Protein AF-A0A917X362-F1 (afdb_monomer)

Solvent-accessible surface area (backbone atoms only — not comparable to full-atom values): 5479 Å² total; per-residue (Å²): 144,88,56,79,72,57,54,55,53,50,52,53,55,60,64,68,63,64,84,69,81,76,64,50,76,68,54,47,52,51,53,49,52,54,50,43,55,56,36,47,58,46,24,76,76,35,71,88,39,40,69,60,38,53,52,48,52,54,51,49,52,67,55,60,77,62,60,79,42,66,83,54,30,25,76,73,70,75,48,62,64,73,69,76,75,77,80,83,130

pLDDT: mean 75.02, std 17.56, range [42.97, 98.25]

Secondary structure (DSSP, 8-state):
--SHHHHHHHHHHHHHS-------HHHHHHHHHHHHHHHHHHHHH-GGGHHHHHHHHHHHHHHHTTS--HHHHHHHHSS-GGGGG----

Organism: NCBI:txid1424081

Mean predicted aligned error: 15.16 Å

Foldseek 3Di:
DPDVVVVVVVVVVVVPPDPDPPDDLVRVLVVLVVVLVVLVVVCVVPVVSVVVNVVSVVVNVVSVVPPDDQVVVCVVPVDGPVVPPPDDD

Nearest PDB structures (foldseek):
  6o8y-assembly1_o  TM=4.682E-01  e=3.367E-01  Enterococcus faecalis
  6ha8-assembly1_o  TM=5.262E-01  e=1.082E+00  Bacillus subtilis subsp. subtilis str. 168
  6o8z-assembly1_o  TM=5.150E-01  e=1.241E+00  Enterococcus faecalis
  7qv2-assembly1_o  TM=5.212E-01  e=2.303E+00  Bacil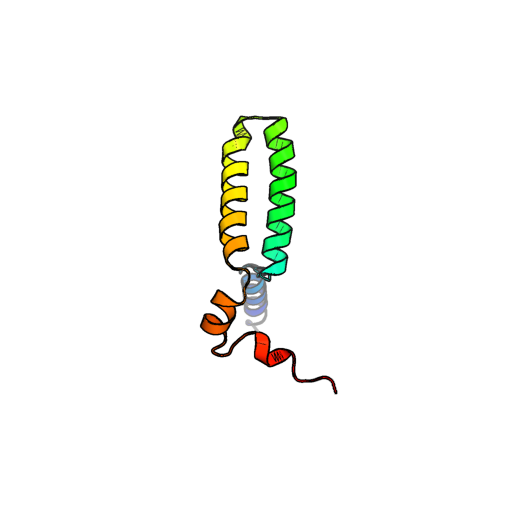lus subtilis subsp. subtilis str. 168
  7d0i-assembly1_B  TM=6.114E-01  e=9.092E+00  Schizosaccharomyces pombe 972h-

Sequence (89 aa):
MSDSGNEAVRAAALQDEEDYDLLTYTEAGLRLQEAIAAQAELAEADPAQQPRLDALLAAQERISHRAVNDENFERFFGYPASAKRSGVQ

Structure (mmCIF, N/CA/C/O backbone):
data_AF-A0A917X362-F1
#
_entry.id   AF-A0A917X362-F1
#
loop_
_atom_site.group_PDB
_atom_site.id
_atom_site.type_symbol
_atom_site.label_atom_id
_atom_site.label_alt_id
_atom_site.label_comp_id
_atom_site.label_asym_id
_atom_site.label_entity_id
_atom_site.label_seq_id
_atom_site.pdbx_PDB_ins_code
_atom_site.Cartn_x
_atom_site.Cartn_y
_atom_site.Cartn_z
_atom_site.occupancy
_atom_site.B_iso_or_equiv
_atom_site.auth_seq_id
_atom_site.auth_comp_id
_atom_site.auth_asym_id
_atom_site.auth_atom_id
_atom_site.pdbx_PDB_model_num
ATOM 1 N N . MET A 1 1 ? -34.996 -14.829 -42.378 1.00 47.34 1 MET A N 1
ATOM 2 C CA . MET A 1 1 ? -34.804 -13.591 -41.591 1.00 47.34 1 MET A CA 1
ATOM 3 C C . MET A 1 1 ? -34.610 -13.985 -40.130 1.00 47.34 1 MET A C 1
ATOM 5 O O . MET A 1 1 ? -35.542 -13.887 -39.346 1.00 47.34 1 MET A O 1
ATOM 9 N N . SER A 1 2 ? -33.441 -14.526 -39.778 1.00 51.12 2 SER A N 1
ATOM 10 C CA . SER A 1 2 ? -33.141 -14.998 -38.417 1.00 51.12 2 SER A CA 1
ATOM 11 C C . SER A 1 2 ? -31.622 -15.006 -38.237 1.00 51.12 2 SER A C 1
ATOM 13 O O . SER A 1 2 ? -30.999 -16.045 -38.385 1.00 51.12 2 SER A O 1
ATOM 15 N N . ASP A 1 3 ? -31.029 -13.831 -38.031 1.00 56.44 3 ASP A N 1
ATOM 16 C CA . ASP A 1 3 ? -29.594 -13.717 -37.695 1.00 56.44 3 ASP A CA 1
ATOM 17 C C . ASP A 1 3 ? -29.316 -12.489 -36.807 1.00 56.44 3 ASP A C 1
ATOM 19 O O . ASP A 1 3 ? -28.527 -12.536 -35.871 1.00 56.44 3 ASP A O 1
ATOM 23 N N . SER A 1 4 ? -30.116 -11.428 -36.970 1.00 53.47 4 SER A N 1
ATOM 24 C CA . SER A 1 4 ? -30.005 -10.186 -36.187 1.00 53.47 4 SER A CA 1
ATOM 25 C C . SER A 1 4 ? -30.188 -10.346 -34.666 1.00 53.47 4 SER A C 1
ATOM 27 O O . SER A 1 4 ? -29.759 -9.481 -33.911 1.00 53.47 4 SER A O 1
ATOM 29 N N . GLY A 1 5 ? -30.826 -11.427 -34.199 1.00 55.59 5 GLY A N 1
ATOM 30 C CA . GLY A 1 5 ? -31.000 -11.698 -32.766 1.00 55.59 5 GLY A CA 1
ATOM 31 C C . GLY A 1 5 ? -29.787 -12.362 -32.107 1.00 55.59 5 GLY A C 1
ATOM 32 O O . GLY A 1 5 ? -29.621 -12.250 -30.899 1.00 55.59 5 GLY A O 1
ATOM 33 N N . ASN A 1 6 ? -28.931 -13.029 -32.886 1.00 55.50 6 ASN A N 1
ATOM 34 C CA . ASN A 1 6 ? -27.758 -13.739 -32.373 1.00 55.50 6 ASN A CA 1
ATOM 35 C C . ASN A 1 6 ? -26.555 -12.790 -32.225 1.00 55.50 6 ASN A C 1
ATOM 37 O O . ASN A 1 6 ? -25.784 -12.893 -31.275 1.00 55.50 6 ASN A O 1
ATOM 41 N N . GLU A 1 7 ? -26.447 -11.797 -33.112 1.00 56.31 7 GLU A N 1
ATOM 42 C CA . GLU A 1 7 ? -25.420 -10.751 -33.039 1.00 56.31 7 GLU A CA 1
ATOM 43 C C . GLU A 1 7 ? -25.562 -9.868 -31.794 1.00 56.31 7 GLU A C 1
ATOM 45 O O . GLU A 1 7 ? -24.571 -9.590 -31.128 1.00 56.31 7 GLU A O 1
ATOM 50 N N . ALA A 1 8 ? -26.789 -9.483 -31.430 1.00 59.97 8 ALA A N 1
ATOM 51 C CA . ALA A 1 8 ? -27.043 -8.669 -30.240 1.00 59.97 8 ALA A CA 1
ATOM 52 C C . ALA A 1 8 ? -26.721 -9.419 -28.936 1.00 59.97 8 ALA A C 1
ATOM 54 O O . ALA A 1 8 ? -26.170 -8.839 -28.005 1.00 59.97 8 ALA A O 1
ATOM 55 N N . VAL A 1 9 ? -27.013 -10.723 -28.887 1.00 59.88 9 VAL A N 1
ATOM 56 C CA . VAL A 1 9 ? -26.682 -11.583 -27.740 1.00 59.88 9 VAL A CA 1
ATOM 57 C C . VAL A 1 9 ? -25.172 -11.805 -27.644 1.00 59.88 9 VAL A C 1
ATOM 59 O O . VAL A 1 9 ? -24.622 -11.796 -26.548 1.00 59.88 9 VAL A O 1
ATOM 62 N N . ARG A 1 10 ? -24.477 -11.929 -28.781 1.00 57.38 10 ARG A N 1
ATOM 63 C CA . ARG A 1 10 ? -23.015 -12.044 -28.830 1.00 57.38 10 ARG A CA 1
ATOM 64 C C . ARG A 1 10 ? -22.306 -10.734 -28.481 1.00 57.38 10 ARG A C 1
ATOM 66 O O . ARG A 1 10 ? -21.283 -10.775 -27.812 1.00 57.38 10 ARG A O 1
ATOM 73 N N . ALA A 1 11 ? -22.852 -9.590 -28.888 1.00 57.72 11 ALA A N 1
ATOM 74 C CA . ALA A 1 11 ? -22.345 -8.273 -28.512 1.00 57.72 11 ALA A CA 1
ATOM 75 C C . ALA A 1 11 ? -22.529 -7.999 -27.011 1.00 57.72 11 ALA A C 1
ATOM 77 O O . ALA A 1 11 ? -21.606 -7.506 -26.377 1.00 57.72 11 ALA A O 1
ATOM 78 N N . ALA A 1 12 ? -23.670 -8.385 -26.431 1.00 58.62 12 ALA A N 1
ATOM 79 C CA . ALA A 1 12 ? -23.886 -8.309 -24.986 1.00 58.62 12 ALA A CA 1
ATOM 80 C C . ALA A 1 12 ? -22.962 -9.268 -24.211 1.00 58.62 12 ALA A C 1
ATOM 82 O O . ALA A 1 12 ? -22.384 -8.876 -23.205 1.00 58.62 12 ALA A O 1
ATOM 83 N N . ALA A 1 13 ? -22.746 -10.488 -24.716 1.00 54.34 13 ALA A N 1
ATOM 84 C CA . ALA A 1 13 ? -21.812 -11.442 -24.112 1.00 54.34 13 ALA A CA 1
ATOM 85 C C . ALA A 1 13 ? -20.345 -10.967 -24.166 1.00 54.34 13 ALA A C 1
ATOM 87 O O . ALA A 1 13 ? -19.586 -11.250 -23.249 1.00 54.34 13 ALA A O 1
ATOM 88 N N . LEU A 1 14 ? -19.956 -10.216 -25.205 1.00 55.59 14 LEU A N 1
ATOM 89 C CA . LEU A 1 14 ? -18.631 -9.588 -25.316 1.00 55.59 14 LEU A CA 1
ATOM 90 C C . LEU A 1 14 ? -18.462 -8.352 -24.414 1.00 55.59 14 LEU A C 1
ATOM 92 O O . LEU A 1 14 ? -17.332 -7.953 -24.167 1.00 55.59 14 LEU A O 1
ATOM 96 N N . GLN A 1 15 ? -19.552 -7.731 -23.951 1.00 55.16 15 GLN A N 1
ATOM 97 C CA . GLN A 1 15 ? -19.500 -6.606 -23.006 1.00 55.16 15 GLN A CA 1
ATOM 98 C C . GLN A 1 15 ? -19.411 -7.058 -21.540 1.00 55.16 15 GLN A C 1
ATOM 100 O O . GLN A 1 15 ? -18.926 -6.295 -20.711 1.00 55.16 15 GLN A O 1
ATOM 105 N N . ASP A 1 16 ? -19.861 -8.280 -21.236 1.00 53.69 16 ASP A N 1
ATOM 106 C CA . ASP A 1 16 ? -19.800 -8.883 -19.894 1.00 53.69 16 ASP A CA 1
ATOM 107 C C . ASP A 1 16 ? -18.476 -9.623 -19.620 1.00 53.69 16 ASP A C 1
ATOM 109 O O . ASP A 1 16 ? -18.149 -9.874 -18.460 1.00 53.69 16 ASP A O 1
ATOM 113 N N . GLU A 1 17 ? -17.677 -9.937 -20.649 1.00 51.75 17 GLU A N 1
ATOM 114 C CA . GLU A 1 17 ? -16.282 -10.385 -20.500 1.00 51.75 17 GLU A CA 1
ATOM 115 C C . GLU A 1 17 ? -15.372 -9.187 -20.185 1.00 51.75 17 GLU A C 1
ATOM 117 O O . GLU A 1 17 ? -14.519 -8.793 -20.971 1.00 51.75 17 GLU A O 1
ATOM 122 N N . GLU A 1 18 ? -15.621 -8.600 -19.014 1.00 57.59 18 GLU A N 1
ATOM 123 C CA . GLU A 1 18 ? -14.664 -7.902 -18.160 1.00 57.59 18 GLU A CA 1
ATOM 124 C C . GLU A 1 18 ? -13.663 -7.023 -18.919 1.00 57.59 18 GLU A C 1
ATOM 126 O O . GLU A 1 18 ? -12.523 -7.412 -19.190 1.00 57.59 18 GLU A O 1
ATOM 131 N N . ASP A 1 19 ? -14.092 -5.789 -19.193 1.00 53.91 19 ASP A N 1
ATOM 132 C CA . ASP A 1 19 ? -13.217 -4.664 -19.517 1.00 53.91 19 ASP A CA 1
ATOM 133 C C . ASP A 1 19 ? -12.306 -4.412 -18.298 1.00 53.91 19 ASP A C 1
ATOM 135 O O . ASP A 1 19 ? -12.552 -3.576 -17.425 1.00 53.91 19 ASP A O 1
ATOM 139 N N . TYR A 1 20 ? -11.293 -5.263 -18.147 1.00 63.50 20 TYR A N 1
ATOM 140 C CA . TYR A 1 20 ? -10.270 -5.115 -17.137 1.00 63.50 20 TYR A CA 1
ATOM 141 C C . TYR A 1 20 ? -9.447 -3.910 -17.550 1.00 63.50 20 TYR A C 1
ATOM 143 O O . TYR A 1 20 ? -8.561 -4.028 -18.400 1.00 63.50 20 TYR A O 1
ATOM 151 N N . ASP A 1 21 ? -9.720 -2.765 -16.927 1.00 67.00 21 ASP A N 1
ATOM 152 C CA . ASP A 1 21 ? -8.820 -1.618 -16.935 1.00 67.00 21 ASP A CA 1
ATOM 153 C C . ASP A 1 21 ? -7.457 -2.084 -16.398 1.00 67.00 21 ASP A C 1
ATOM 155 O O . ASP A 1 21 ? -7.187 -2.078 -15.190 1.00 67.00 21 ASP A O 1
ATOM 159 N N . LEU A 1 22 ? -6.599 -2.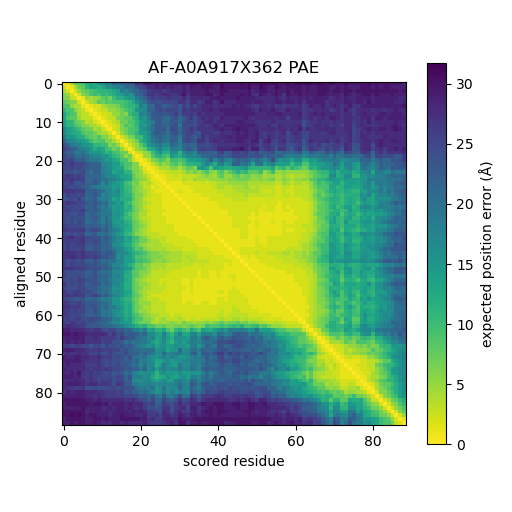567 -17.301 1.00 69.12 22 LEU A N 1
ATOM 160 C CA . LEU A 1 22 ? -5.249 -2.987 -16.977 1.00 69.12 22 LEU A CA 1
ATOM 161 C C . LEU A 1 22 ? -4.499 -1.739 -16.549 1.00 69.12 22 LEU A C 1
ATOM 163 O O . LEU A 1 22 ? -4.089 -0.918 -17.368 1.00 69.12 22 LEU A O 1
ATOM 167 N N . LEU A 1 23 ? -4.334 -1.612 -15.241 1.00 72.38 23 LEU A N 1
ATOM 168 C CA . LEU A 1 23 ? -3.643 -0.480 -14.663 1.00 72.38 23 LEU A CA 1
ATOM 169 C C . LEU A 1 23 ? -2.214 -0.431 -15.183 1.00 72.38 23 LEU A C 1
ATOM 171 O O . LEU A 1 23 ? -1.471 -1.421 -15.125 1.00 72.38 23 LEU A O 1
ATOM 175 N N . THR A 1 24 ? -1.797 0.754 -15.619 1.00 79.56 24 THR A N 1
ATOM 176 C CA . THR A 1 24 ? -0.371 0.990 -15.823 1.00 79.56 24 THR A CA 1
ATOM 177 C C . THR A 1 24 ? 0.359 0.829 -14.489 1.00 79.56 24 THR A C 1
ATOM 179 O O . THR A 1 24 ? -0.213 1.000 -13.411 1.00 79.56 24 THR A O 1
ATOM 182 N N . TYR A 1 25 ? 1.653 0.506 -14.531 1.00 71.62 25 TYR A N 1
ATOM 183 C CA . TYR A 1 25 ? 2.450 0.326 -13.313 1.00 71.62 25 TYR A CA 1
ATOM 184 C C . TYR A 1 25 ? 2.347 1.527 -12.355 1.00 71.62 25 TYR A C 1
ATOM 186 O O . TYR A 1 25 ? 2.251 1.368 -11.138 1.00 71.62 25 TYR A O 1
ATOM 194 N N . THR A 1 26 ? 2.317 2.733 -12.922 1.00 77.75 26 THR A N 1
ATOM 195 C CA . THR A 1 26 ? 2.142 3.990 -12.192 1.00 77.75 26 THR A CA 1
ATOM 196 C C . THR A 1 2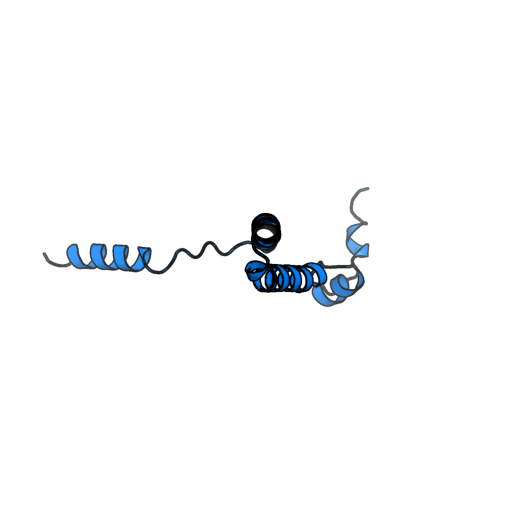6 ? 0.748 4.126 -11.584 1.00 77.75 26 THR A C 1
ATOM 198 O O . THR A 1 26 ? 0.631 4.521 -10.427 1.00 77.75 26 THR A O 1
ATOM 201 N N . GLU A 1 27 ? -0.303 3.752 -12.314 1.00 82.88 27 GLU A N 1
ATOM 202 C CA . GLU A 1 27 ? -1.685 3.787 -11.815 1.00 82.88 27 GLU A CA 1
ATOM 203 C C . GLU A 1 27 ? -1.939 2.752 -10.717 1.00 82.88 27 GLU A C 1
ATOM 205 O O . GLU A 1 27 ? -2.633 3.049 -9.745 1.00 82.88 27 GLU A O 1
ATOM 210 N N . ALA A 1 28 ? -1.363 1.554 -10.840 1.00 86.19 28 ALA A N 1
ATOM 211 C CA . ALA A 1 28 ? -1.428 0.527 -9.805 1.00 86.19 28 ALA A CA 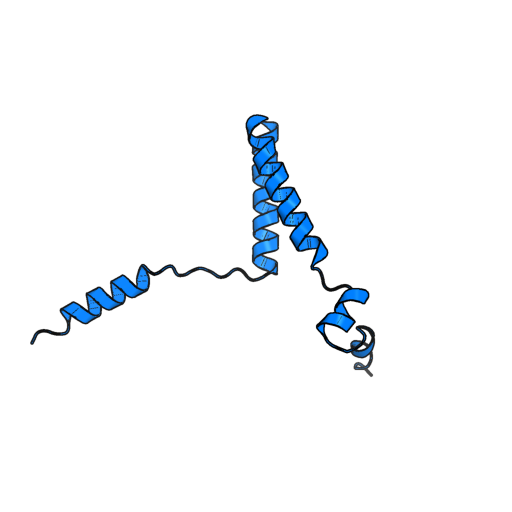1
ATOM 212 C C . ALA A 1 28 ? -0.721 0.987 -8.521 1.00 86.19 28 ALA A C 1
ATOM 214 O O . ALA A 1 28 ? -1.237 0.782 -7.423 1.00 86.19 28 ALA A O 1
ATOM 215 N N . GLY A 1 29 ? 0.431 1.654 -8.656 1.00 86.31 29 GLY A N 1
ATOM 216 C CA . GLY A 1 29 ? 1.155 2.243 -7.529 1.00 86.31 29 GLY A CA 1
ATOM 217 C C . GLY A 1 29 ? 0.357 3.335 -6.811 1.00 86.31 29 GLY A C 1
ATOM 218 O O . GLY A 1 29 ? 0.288 3.321 -5.583 1.00 86.31 29 GLY A O 1
ATOM 219 N N . LEU A 1 30 ? -0.284 4.236 -7.564 1.00 88.38 30 LEU A N 1
ATOM 220 C CA . LEU A 1 30 ? -1.117 5.303 -7.000 1.00 88.38 30 LEU A CA 1
ATOM 221 C C . LEU A 1 30 ? -2.334 4.735 -6.259 1.00 88.38 30 LEU A C 1
ATOM 223 O O . LEU A 1 30 ? -2.556 5.064 -5.096 1.00 88.38 30 LEU A O 1
ATOM 227 N N . ARG A 1 31 ? -3.072 3.813 -6.888 1.00 90.19 31 ARG A N 1
ATOM 228 C CA . ARG A 1 31 ? -4.231 3.170 -6.249 1.00 90.19 31 ARG A CA 1
ATOM 229 C C . ARG A 1 31 ? -3.848 2.391 -4.997 1.00 90.19 31 ARG A C 1
ATOM 231 O O . ARG A 1 31 ? -4.599 2.373 -4.026 1.00 90.19 31 ARG A O 1
ATOM 238 N N . LEU A 1 32 ? -2.673 1.761 -4.992 1.00 92.56 32 LEU A N 1
ATOM 239 C CA . LEU A 1 32 ? -2.167 1.090 -3.801 1.00 92.56 32 LEU A CA 1
ATOM 240 C C . LEU A 1 32 ? -1.874 2.083 -2.665 1.00 92.56 32 LEU A C 1
ATOM 242 O O . LEU A 1 32 ? -2.178 1.780 -1.515 1.00 92.56 32 LEU A O 1
ATOM 246 N N . GLN A 1 33 ? -1.320 3.262 -2.966 1.00 93.75 33 GLN A N 1
ATOM 247 C CA . GLN A 1 33 ? -1.091 4.311 -1.963 1.00 93.75 33 GLN A CA 1
ATOM 248 C C . GLN A 1 33 ? -2.404 4.820 -1.354 1.00 93.75 33 GLN A C 1
ATOM 250 O O . GLN A 1 33 ? -2.504 4.917 -0.132 1.00 93.75 33 GLN A O 1
ATOM 255 N N . GLU A 1 34 ? -3.417 5.081 -2.181 1.00 95.12 34 GLU A N 1
ATOM 256 C CA . GLU A 1 34 ? -4.753 5.484 -1.719 1.00 95.12 34 GLU A CA 1
ATOM 257 C C . GLU A 1 34 ? -5.396 4.403 -0.840 1.00 95.12 34 GLU A C 1
ATOM 259 O O . GLU A 1 34 ? -5.929 4.697 0.231 1.00 95.12 34 GLU A O 1
ATOM 264 N N . ALA A 1 35 ? -5.285 3.134 -1.247 1.00 95.81 35 ALA A N 1
ATOM 265 C CA . ALA A 1 35 ? -5.798 2.007 -0.475 1.00 95.81 35 ALA A CA 1
ATOM 266 C C . ALA A 1 35 ? -5.097 1.858 0.884 1.00 95.81 35 ALA A C 1
ATOM 268 O O . ALA A 1 35 ? -5.760 1.560 1.874 1.00 95.81 35 ALA A O 1
ATOM 269 N N . ILE A 1 36 ? -3.779 2.078 0.952 1.00 97.62 36 ILE A N 1
ATOM 270 C CA . ILE A 1 36 ? -3.026 2.065 2.216 1.00 97.62 36 ILE A CA 1
ATOM 271 C C . ILE A 1 36 ? -3.506 3.184 3.139 1.00 97.62 36 ILE A C 1
ATOM 273 O O . ILE A 1 36 ? -3.738 2.919 4.315 1.00 97.62 36 ILE A O 1
ATOM 277 N N . ALA A 1 37 ? -3.690 4.402 2.620 1.00 97.38 37 ALA A N 1
ATOM 278 C CA . ALA A 1 37 ? -4.160 5.534 3.417 1.00 97.38 37 ALA A CA 1
ATOM 279 C C . ALA A 1 37 ? -5.547 5.260 4.019 1.00 97.38 37 ALA A C 1
ATOM 281 O O . ALA A 1 37 ? -5.719 5.340 5.233 1.00 97.38 37 ALA A O 1
ATOM 282 N N . ALA A 1 38 ? -6.503 4.825 3.193 1.00 97.06 38 ALA A N 1
ATOM 283 C CA . ALA A 1 38 ? -7.843 4.475 3.662 1.00 97.06 38 ALA A CA 1
ATOM 284 C C . ALA A 1 38 ? -7.823 3.307 4.665 1.00 97.06 38 ALA A C 1
ATOM 286 O O . ALA A 1 38 ? -8.550 3.308 5.657 1.00 97.06 38 ALA A O 1
ATOM 287 N N . GLN A 1 39 ? -6.977 2.300 4.431 1.00 97.81 39 GLN A N 1
ATOM 288 C CA . GLN A 1 39 ? -6.865 1.160 5.336 1.00 97.81 39 GLN A CA 1
ATOM 289 C C . GLN A 1 39 ? -6.213 1.539 6.673 1.00 97.81 39 GLN A C 1
ATOM 291 O O . GLN A 1 39 ? -6.569 0.953 7.693 1.00 97.81 39 GLN A O 1
ATOM 296 N N . ALA A 1 40 ? -5.286 2.499 6.685 1.00 97.31 40 ALA A N 1
ATOM 297 C CA . ALA A 1 40 ? -4.668 3.003 7.906 1.00 97.31 40 ALA A CA 1
ATOM 298 C C . ALA A 1 40 ? -5.697 3.694 8.808 1.00 97.31 40 ALA A C 1
ATOM 300 O O . ALA A 1 40 ? -5.759 3.378 9.992 1.00 97.31 40 ALA A O 1
ATOM 301 N N . GLU A 1 41 ? -6.574 4.527 8.240 1.00 97.06 41 GLU A N 1
ATOM 302 C CA . GLU A 1 41 ? -7.682 5.146 8.986 1.00 97.06 41 GLU A CA 1
ATOM 303 C C . GLU A 1 41 ? -8.607 4.090 9.613 1.00 97.06 41 GLU A C 1
ATOM 305 O O . GLU A 1 41 ? -9.010 4.197 10.772 1.00 97.06 41 GLU A O 1
ATOM 310 N N . LEU A 1 42 ? -8.909 3.020 8.870 1.00 96.69 42 LEU A N 1
ATOM 311 C CA . LEU A 1 42 ? -9.707 1.908 9.387 1.00 96.69 42 LEU A CA 1
ATOM 312 C C . LEU A 1 42 ? -8.982 1.128 10.491 1.00 96.69 42 LEU A C 1
ATOM 314 O O . LEU A 1 42 ? -9.628 0.701 11.443 1.00 96.69 42 LEU A O 1
ATOM 318 N N . ALA A 1 43 ? -7.665 0.944 10.384 1.00 96.62 43 ALA A N 1
ATOM 319 C CA . ALA A 1 43 ? -6.861 0.251 11.391 1.00 96.62 43 ALA A CA 1
ATOM 320 C C . ALA A 1 43 ? -6.681 1.058 12.682 1.00 96.62 43 ALA A C 1
ATOM 322 O O . ALA A 1 43 ? -6.618 0.466 13.759 1.00 96.62 43 ALA A O 1
ATOM 323 N N . GLU A 1 44 ? -6.666 2.390 12.597 1.00 95.25 44 GLU A N 1
ATOM 324 C CA . GLU A 1 44 ? -6.714 3.257 13.779 1.00 95.25 44 GLU A CA 1
ATOM 325 C C . GLU A 1 44 ? -8.036 3.103 14.546 1.00 95.25 44 GLU A C 1
ATOM 327 O O . GLU A 1 44 ? -8.040 3.106 15.779 1.00 95.25 44 GLU A O 1
ATOM 332 N N . ALA A 1 45 ? -9.153 2.941 13.830 1.00 96.38 45 ALA A N 1
ATOM 333 C CA . ALA A 1 45 ? -10.477 2.771 14.427 1.00 96.38 45 ALA A CA 1
ATOM 334 C C . ALA A 1 45 ? -10.764 1.329 14.892 1.00 96.38 45 ALA A C 1
ATOM 336 O O . ALA A 1 45 ? -11.477 1.130 15.878 1.00 96.38 45 ALA A O 1
ATOM 337 N N . ASP A 1 46 ? -10.230 0.329 14.189 1.00 96.44 46 ASP A N 1
ATOM 338 C CA . ASP A 1 46 ? -10.440 -1.096 14.444 1.00 96.44 46 ASP A CA 1
ATOM 339 C C . ASP A 1 46 ? -9.132 -1.892 14.250 1.00 96.44 46 ASP A C 1
ATOM 341 O O . ASP A 1 46 ? -8.745 -2.196 13.116 1.00 96.44 46 ASP A O 1
ATOM 345 N N . PRO A 1 47 ? -8.473 -2.327 15.344 1.00 95.19 47 PRO A N 1
ATOM 346 C CA . PRO A 1 47 ? -7.256 -3.134 15.272 1.00 95.19 47 PRO A CA 1
ATOM 347 C C . PRO A 1 47 ? -7.400 -4.447 14.486 1.00 95.19 47 PRO A C 1
ATOM 349 O O . PRO A 1 47 ? -6.395 -4.998 14.033 1.00 95.19 47 PRO A O 1
ATOM 352 N N . ALA A 1 48 ? -8.619 -4.966 14.279 1.00 97.06 48 ALA A N 1
ATOM 353 C CA . ALA A 1 48 ? -8.837 -6.152 13.446 1.00 97.06 48 ALA A CA 1
ATOM 354 C C . ALA A 1 48 ? -8.489 -5.918 11.963 1.00 97.06 48 ALA A C 1
ATOM 356 O O . ALA A 1 48 ? -8.304 -6.877 11.213 1.00 97.06 48 ALA A O 1
ATOM 357 N N . GLN A 1 49 ? -8.356 -4.659 11.541 1.00 97.12 49 GLN A N 1
ATOM 358 C CA . GLN A 1 49 ? -7.966 -4.262 10.188 1.00 97.12 49 GLN A CA 1
ATOM 359 C C . GLN A 1 49 ? -6.447 -4.264 9.966 1.00 97.12 49 GLN A C 1
ATOM 361 O O . GLN A 1 49 ? -5.999 -4.198 8.816 1.00 97.12 49 GLN A O 1
ATOM 366 N N . GLN A 1 50 ? -5.651 -4.386 11.034 1.00 97.12 50 GLN A N 1
ATOM 367 C CA . GLN A 1 50 ? -4.190 -4.350 10.970 1.00 97.12 50 GLN A CA 1
ATOM 368 C C . GLN A 1 50 ? -3.586 -5.377 9.990 1.00 97.12 50 GLN A C 1
ATOM 370 O O . GLN A 1 50 ? -2.757 -4.982 9.173 1.00 97.12 50 GLN A O 1
ATOM 375 N N . PRO A 1 51 ? -4.038 -6.651 9.936 1.00 98.25 51 PRO A N 1
ATOM 376 C CA . PRO A 1 51 ? -3.475 -7.627 8.999 1.00 98.25 51 PRO A CA 1
ATOM 377 C C . PRO A 1 51 ? -3.651 -7.232 7.527 1.00 98.25 51 PRO A C 1
ATOM 379 O O . PRO A 1 51 ? -2.822 -7.562 6.677 1.00 98.25 51 PRO A O 1
ATOM 382 N N . ARG A 1 52 ? -4.738 -6.521 7.207 1.00 96.81 52 ARG A N 1
ATOM 383 C CA . ARG A 1 52 ? -4.992 -6.029 5.851 1.00 96.81 52 ARG A CA 1
ATOM 384 C C . ARG A 1 52 ? -4.075 -4.859 5.509 1.00 96.81 52 ARG A C 1
ATOM 386 O O . ARG A 1 52 ? -3.566 -4.814 4.392 1.00 96.81 52 ARG A O 1
ATOM 393 N N . LEU A 1 53 ? -3.836 -3.956 6.459 1.00 97.88 53 LEU A N 1
ATOM 394 C CA . LEU A 1 53 ? -2.862 -2.877 6.296 1.00 97.88 53 LEU A CA 1
ATOM 395 C C . LEU A 1 53 ? -1.454 -3.442 6.062 1.00 97.88 53 LEU A C 1
ATOM 397 O O . LEU A 1 53 ? -0.799 -3.061 5.092 1.00 97.88 53 LEU A O 1
ATOM 401 N N . ASP A 1 54 ? -1.036 -4.418 6.869 1.00 97.62 54 ASP A N 1
ATOM 402 C CA . ASP A 1 54 ? 0.273 -5.067 6.743 1.00 97.62 54 ASP A CA 1
ATOM 403 C C . ASP A 1 54 ? 0.446 -5.729 5.363 1.00 97.62 54 ASP A C 1
ATOM 405 O O . ASP A 1 54 ? 1.494 -5.607 4.723 1.00 97.62 54 ASP A O 1
ATOM 409 N N . ALA A 1 55 ? -0.602 -6.382 4.847 1.00 97.31 55 ALA A N 1
ATOM 410 C CA . ALA A 1 55 ? -0.582 -6.994 3.519 1.00 97.31 55 ALA A CA 1
ATOM 411 C C . ALA A 1 55 ? -0.417 -5.965 2.384 1.00 97.31 55 ALA A C 1
ATOM 413 O O . ALA A 1 55 ? 0.303 -6.231 1.413 1.00 97.31 55 ALA A O 1
ATOM 414 N N . LEU A 1 56 ? -1.057 -4.796 2.497 1.00 96.38 56 LEU A N 1
ATOM 415 C CA . LEU A 1 56 ? -0.928 -3.708 1.522 1.00 96.38 56 LEU A CA 1
ATOM 416 C C . LEU A 1 56 ? 0.459 -3.057 1.581 1.00 96.38 56 LEU A C 1
ATOM 418 O O . LEU A 1 56 ? 1.064 -2.822 0.534 1.00 96.38 56 LEU A O 1
ATOM 422 N N . LEU A 1 57 ? 1.002 -2.844 2.781 1.00 95.31 57 LEU A N 1
ATOM 423 C CA . LEU A 1 57 ? 2.366 -2.338 2.969 1.00 95.31 57 LEU A CA 1
ATOM 424 C C . LEU A 1 57 ? 3.405 -3.298 2.371 1.00 95.31 57 LEU A C 1
ATOM 426 O O . LEU A 1 57 ? 4.275 -2.876 1.608 1.00 95.31 57 LEU A O 1
ATOM 430 N N . ALA A 1 58 ? 3.255 -4.604 2.602 1.00 93.56 58 ALA A N 1
ATOM 431 C CA . ALA A 1 58 ? 4.109 -5.616 1.982 1.00 93.56 58 ALA A CA 1
ATOM 432 C C . ALA A 1 58 ? 3.972 -5.642 0.447 1.00 93.56 58 ALA A C 1
ATOM 434 O O . ALA A 1 58 ? 4.932 -5.936 -0.269 1.00 93.56 58 ALA A O 1
ATOM 435 N N . ALA A 1 59 ? 2.783 -5.357 -0.097 1.00 91.44 59 ALA A N 1
ATOM 43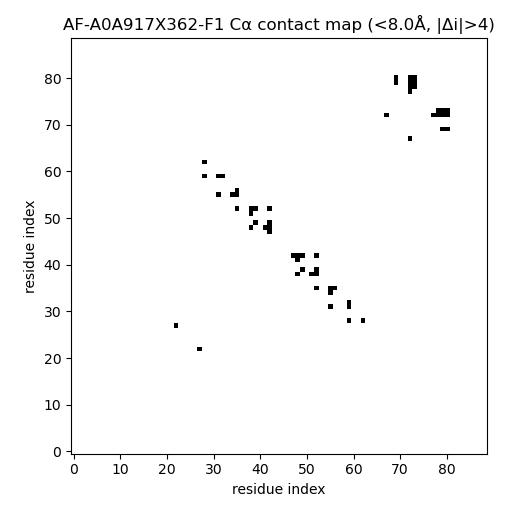6 C CA . ALA A 1 59 ? 2.605 -5.203 -1.540 1.00 91.44 59 ALA A CA 1
ATOM 437 C C . ALA A 1 59 ? 3.346 -3.974 -2.076 1.00 91.44 59 ALA A C 1
ATOM 439 O O . ALA A 1 59 ? 3.998 -4.069 -3.117 1.00 91.44 59 ALA A O 1
ATOM 440 N N . GLN A 1 60 ? 3.303 -2.857 -1.351 1.00 90.88 60 GLN A N 1
ATOM 441 C CA . GLN A 1 60 ? 4.005 -1.635 -1.727 1.00 90.88 60 GLN A CA 1
ATOM 442 C C . GLN A 1 60 ? 5.522 -1.832 -1.738 1.00 90.88 60 GLN A C 1
ATOM 444 O O . GLN A 1 60 ? 6.174 -1.394 -2.683 1.00 90.88 60 GLN A O 1
ATOM 449 N N . GLU A 1 61 ? 6.075 -2.555 -0.766 1.00 87.38 61 GLU A N 1
ATOM 450 C CA . GLU A 1 61 ? 7.499 -2.906 -0.727 1.00 87.38 61 GLU A CA 1
ATOM 451 C C . GLU A 1 61 ? 7.927 -3.712 -1.968 1.00 87.38 61 GLU A C 1
ATOM 453 O O . GLU A 1 61 ? 8.907 -3.387 -2.640 1.00 87.38 61 GLU A O 1
ATOM 458 N N . ARG A 1 62 ? 7.143 -4.720 -2.373 1.00 84.25 62 ARG A N 1
ATOM 459 C CA . ARG A 1 62 ? 7.445 -5.514 -3.583 1.00 84.25 62 ARG A CA 1
ATOM 460 C C . ARG A 1 62 ? 7.459 -4.680 -4.868 1.00 84.25 62 ARG A C 1
ATOM 462 O O . ARG A 1 62 ? 8.162 -5.035 -5.817 1.00 84.25 62 ARG A O 1
ATOM 469 N N . ILE A 1 63 ? 6.673 -3.607 -4.913 1.00 77.44 63 ILE A N 1
ATOM 470 C CA . ILE A 1 63 ? 6.584 -2.696 -6.058 1.00 77.44 63 ILE A CA 1
ATOM 471 C C . ILE A 1 63 ? 7.676 -1.612 -5.962 1.00 77.44 63 ILE A C 1
ATOM 473 O O . ILE A 1 63 ? 8.272 -1.247 -6.970 1.00 77.44 63 ILE A O 1
ATOM 477 N N . SER A 1 64 ? 8.053 -1.141 -4.773 1.00 71.50 64 SER A N 1
ATOM 478 C CA . SER A 1 64 ? 9.110 -0.127 -4.627 1.00 71.50 64 SER A CA 1
ATOM 479 C C . SER A 1 64 ? 10.493 -0.649 -5.044 1.00 71.50 64 SER A C 1
ATOM 481 O O . SER A 1 64 ? 11.240 0.059 -5.721 1.00 71.50 64 SER A O 1
ATOM 483 N N . HIS A 1 65 ? 10.799 -1.923 -4.771 1.00 61.78 65 HIS A N 1
ATOM 484 C CA . HIS A 1 65 ? 12.046 -2.577 -5.199 1.00 61.78 65 HIS A CA 1
ATOM 485 C C . HIS A 1 65 ? 12.153 -2.840 -6.712 1.00 61.78 65 HIS A C 1
ATOM 487 O O . HIS A 1 65 ? 13.190 -3.309 -7.186 1.00 61.78 65 HIS A O 1
ATOM 493 N N . ARG A 1 66 ? 11.104 -2.542 -7.489 1.00 57.75 66 ARG A N 1
ATOM 494 C CA . ARG A 1 66 ? 11.101 -2.653 -8.957 1.00 57.75 66 ARG A CA 1
ATOM 495 C C . ARG A 1 66 ? 11.350 -1.333 -9.684 1.00 57.75 66 ARG A C 1
ATOM 497 O O . ARG A 1 66 ? 11.392 -1.345 -10.914 1.00 57.75 66 A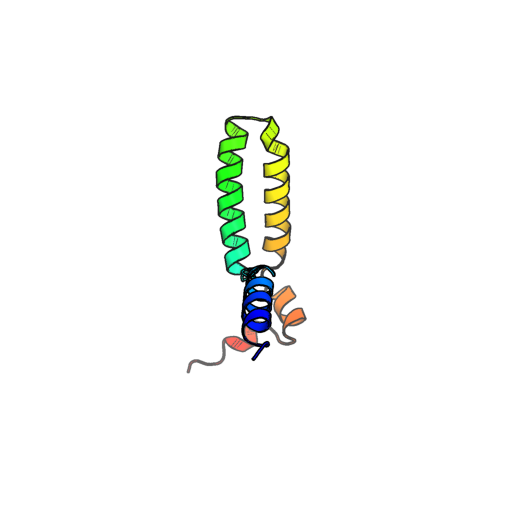RG A O 1
ATOM 504 N N . ALA A 1 67 ? 11.542 -0.216 -8.975 1.00 57.59 67 ALA A N 1
ATOM 505 C CA . ALA A 1 67 ? 12.029 1.000 -9.617 1.00 57.59 67 ALA A CA 1
ATOM 506 C C . ALA A 1 67 ? 13.364 0.701 -10.310 1.00 57.59 67 ALA A C 1
ATOM 508 O O . ALA A 1 67 ? 14.275 0.120 -9.709 1.00 57.59 67 ALA A O 1
ATOM 509 N N . VAL A 1 68 ? 13.461 1.053 -11.592 1.00 59.22 68 VAL A N 1
ATOM 510 C CA . VAL A 1 68 ? 14.704 0.857 -12.323 1.00 59.22 68 VAL A CA 1
ATOM 511 C C . VAL A 1 68 ? 15.737 1.837 -11.748 1.00 59.22 68 VAL A C 1
ATOM 513 O O . VAL A 1 68 ? 15.620 3.042 -11.950 1.00 59.22 68 VAL A O 1
ATOM 516 N N . ASN A 1 69 ? 16.698 1.334 -10.979 1.00 64.25 69 ASN A N 1
ATOM 517 C CA . ASN A 1 69 ? 17.869 2.057 -10.497 1.00 64.25 69 ASN A CA 1
ATOM 518 C C . ASN A 1 69 ? 19.050 1.791 -11.444 1.00 64.25 69 ASN A C 1
ATOM 520 O O . ASN A 1 69 ? 18.999 0.859 -12.237 1.00 64.25 69 ASN A O 1
ATOM 524 N N . ASP A 1 70 ? 20.121 2.583 -11.384 1.00 62.56 70 ASP A N 1
ATOM 525 C CA . ASP A 1 70 ? 21.237 2.446 -12.337 1.00 62.56 70 ASP A CA 1
ATOM 526 C C . ASP A 1 70 ? 21.824 1.015 -12.377 1.00 62.56 70 ASP A C 1
ATOM 528 O O . ASP A 1 70 ? 22.168 0.521 -13.452 1.00 62.56 70 ASP A O 1
ATOM 532 N N . GLU A 1 71 ? 21.847 0.313 -11.236 1.00 64.00 71 GLU A N 1
ATOM 533 C CA . GLU A 1 71 ? 22.330 -1.073 -11.111 1.00 64.00 71 GLU A CA 1
ATOM 534 C C . GLU A 1 71 ? 21.440 -2.103 -11.826 1.00 64.00 71 GLU A C 1
ATOM 536 O O . GLU A 1 71 ? 21.937 -3.052 -12.436 1.00 64.00 71 GLU A O 1
ATOM 541 N N . ASN A 1 72 ? 20.117 -1.947 -11.772 1.00 67.50 72 ASN A N 1
ATOM 542 C CA . ASN A 1 72 ? 19.180 -2.844 -12.445 1.00 67.50 72 ASN A CA 1
ATOM 543 C C . ASN A 1 72 ? 18.815 -2.351 -13.865 1.00 67.50 72 ASN A C 1
ATOM 545 O O . ASN A 1 72 ? 18.337 -3.157 -14.666 1.00 67.50 72 ASN A O 1
ATOM 549 N N . PHE A 1 73 ? 19.110 -1.086 -14.200 1.00 74.50 73 PHE A N 1
ATOM 550 C CA . PHE A 1 73 ? 18.908 -0.454 -15.506 1.00 74.50 73 PHE A CA 1
ATOM 551 C C . PHE A 1 73 ? 19.747 -1.135 -16.573 1.00 74.50 73 PHE A C 1
ATOM 553 O O . PHE A 1 73 ? 19.210 -1.573 -17.587 1.00 74.50 73 PHE A O 1
ATOM 560 N N . GLU A 1 74 ? 21.052 -1.276 -16.340 1.00 78.19 74 GLU A N 1
ATOM 561 C CA . GLU A 1 74 ? 21.952 -1.891 -17.317 1.00 78.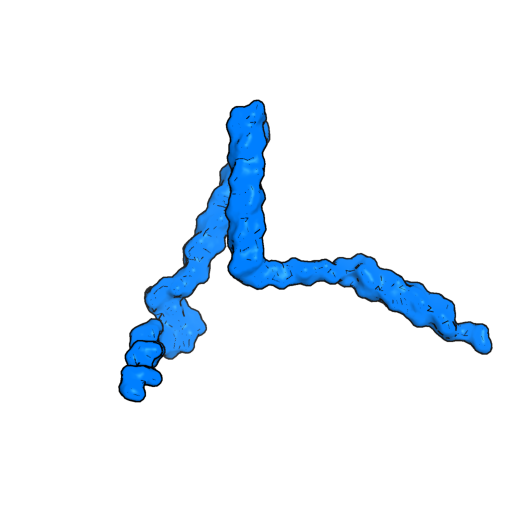19 74 GLU A CA 1
ATOM 562 C C . GLU A 1 74 ? 21.590 -3.358 -17.561 1.00 78.19 74 GLU A C 1
ATOM 564 O O . GLU A 1 74 ? 21.578 -3.821 -18.700 1.00 78.19 74 GLU A O 1
ATOM 569 N N . ARG A 1 75 ? 21.164 -4.068 -16.511 1.00 68.88 75 ARG A N 1
ATOM 570 C CA . ARG A 1 75 ? 20.669 -5.442 -16.628 1.00 68.88 75 ARG A CA 1
ATOM 571 C C . ARG A 1 75 ? 19.369 -5.541 -17.437 1.00 68.88 75 ARG A C 1
ATOM 573 O O . ARG A 1 75 ? 19.178 -6.532 -18.134 1.00 68.88 75 ARG A O 1
ATOM 580 N N . PHE A 1 76 ? 18.473 -4.558 -17.328 1.00 68.81 76 PHE A N 1
ATOM 581 C CA . PHE A 1 76 ? 17.187 -4.550 -18.037 1.00 68.81 76 PHE A CA 1
ATOM 582 C C . PHE A 1 76 ? 17.288 -4.041 -19.479 1.00 68.81 76 PHE A C 1
ATOM 584 O O . PHE A 1 76 ? 16.614 -4.570 -20.359 1.00 68.81 76 PHE A O 1
ATOM 591 N N . PHE A 1 77 ? 18.104 -3.016 -19.721 1.00 75.62 77 PHE A N 1
ATOM 592 C CA . PHE A 1 77 ? 18.177 -2.310 -21.002 1.00 75.62 77 PHE A CA 1
ATOM 593 C C . PHE A 1 77 ? 19.425 -2.653 -21.824 1.00 75.62 77 PHE A C 1
ATOM 595 O O . PHE A 1 77 ? 19.473 -2.325 -23.008 1.00 75.62 77 PHE A O 1
ATOM 602 N N . GLY A 1 78 ? 20.417 -3.328 -21.237 1.00 76.00 78 GLY A N 1
ATOM 603 C CA . GLY A 1 78 ? 21.630 -3.776 -21.927 1.00 76.00 78 GLY A CA 1
ATOM 604 C C . GLY A 1 78 ? 22.638 -2.665 -22.234 1.00 76.00 78 GLY A C 1
ATOM 605 O O . GLY A 1 78 ? 23.558 -2.883 -23.018 1.00 76.00 78 GLY A O 1
ATOM 606 N N . TYR A 1 79 ? 22.468 -1.475 -21.652 1.00 80.62 79 TYR A N 1
ATOM 607 C CA . TYR A 1 79 ? 23.428 -0.374 -21.728 1.00 80.62 79 TYR A CA 1
ATOM 608 C C . TYR A 1 79 ? 23.411 0.456 -20.438 1.00 80.62 79 TYR A C 1
ATOM 610 O O . TYR A 1 79 ? 22.370 0.539 -19.775 1.00 80.62 79 TYR A O 1
ATOM 618 N N . PRO A 1 80 ? 24.537 1.095 -20.076 1.00 75.12 80 PRO A N 1
ATOM 619 C CA . PRO A 1 80 ? 24.627 1.875 -18.850 1.00 75.12 80 PRO A CA 1
ATOM 620 C C . PRO A 1 80 ? 23.687 3.086 -18.891 1.00 75.12 80 PRO A C 1
ATOM 622 O O . PRO A 1 80 ? 23.607 3.801 -19.895 1.00 75.12 80 PRO A O 1
ATOM 625 N N . ALA A 1 81 ? 23.011 3.364 -17.771 1.00 65.81 81 ALA A N 1
ATOM 626 C CA . ALA A 1 81 ? 22.057 4.473 -17.629 1.00 65.81 81 ALA A CA 1
ATOM 627 C C . ALA A 1 81 ? 22.662 5.851 -17.985 1.00 65.81 81 ALA A C 1
ATOM 629 O O . ALA A 1 81 ? 21.966 6.765 -18.438 1.00 65.81 81 ALA A O 1
ATOM 630 N N . SER A 1 82 ? 23.984 5.991 -17.851 1.00 65.38 82 SER A N 1
ATOM 631 C CA . SER A 1 82 ? 24.753 7.190 -18.195 1.00 65.38 82 SER A CA 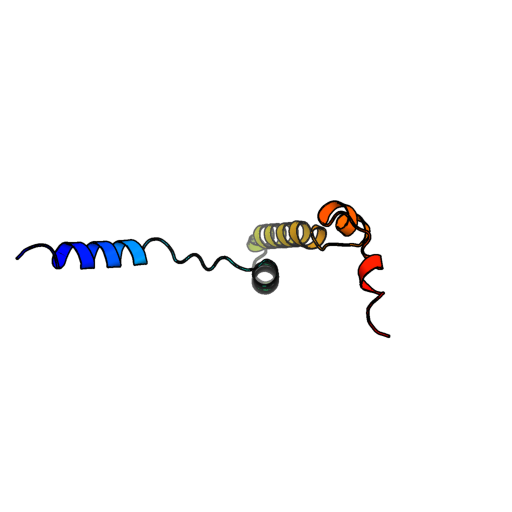1
ATOM 632 C C . SER A 1 82 ? 24.798 7.509 -19.697 1.00 65.38 82 SER A C 1
ATOM 634 O O . SER A 1 82 ? 25.053 8.660 -20.057 1.00 65.38 82 SER A O 1
ATOM 636 N N . ALA A 1 83 ? 24.482 6.554 -20.581 1.00 59.34 83 ALA A N 1
ATOM 637 C CA . ALA A 1 83 ? 24.533 6.748 -22.033 1.00 59.34 83 ALA A CA 1
ATOM 638 C C . ALA A 1 83 ? 23.485 7.751 -22.566 1.00 59.34 83 ALA A C 1
ATOM 640 O O . ALA A 1 83 ? 23.636 8.261 -23.673 1.00 59.34 83 ALA A O 1
ATOM 641 N N . LYS A 1 84 ? 22.451 8.097 -21.780 1.00 53.16 84 LYS A N 1
ATOM 642 C CA . LYS A 1 84 ? 21.401 9.060 -22.174 1.00 53.16 84 LYS A CA 1
ATOM 643 C C . LYS A 1 84 ? 21.680 10.532 -21.828 1.00 53.16 84 LYS A C 1
ATOM 645 O O . LYS A 1 84 ? 20.832 11.372 -22.108 1.00 53.16 84 LYS A O 1
ATOM 650 N N . ARG A 1 85 ? 22.844 10.888 -21.265 1.00 54.34 85 ARG A N 1
ATOM 651 C CA . ARG A 1 85 ? 23.197 12.307 -20.996 1.00 54.34 85 ARG A CA 1
ATOM 652 C C . ARG A 1 85 ? 23.998 12.987 -22.113 1.00 54.34 85 ARG A C 1
ATOM 654 O O . ARG A 1 85 ? 24.323 14.162 -22.000 1.00 54.34 85 ARG A O 1
ATOM 661 N N . SER A 1 86 ? 24.286 12.278 -23.201 1.00 49.38 86 SER A N 1
ATOM 662 C CA . SER A 1 86 ? 24.950 12.823 -24.387 1.00 49.38 86 SER A CA 1
ATOM 663 C C . SER A 1 86 ? 23.912 13.081 -25.481 1.00 49.38 86 SER A C 1
ATOM 665 O O . SER A 1 86 ? 23.689 12.229 -26.337 1.00 49.38 86 SER A O 1
ATOM 667 N N . GLY A 1 87 ? 23.243 14.234 -25.443 1.00 53.44 87 GLY A N 1
ATOM 668 C CA . GLY A 1 87 ? 22.265 14.574 -26.483 1.00 53.44 87 G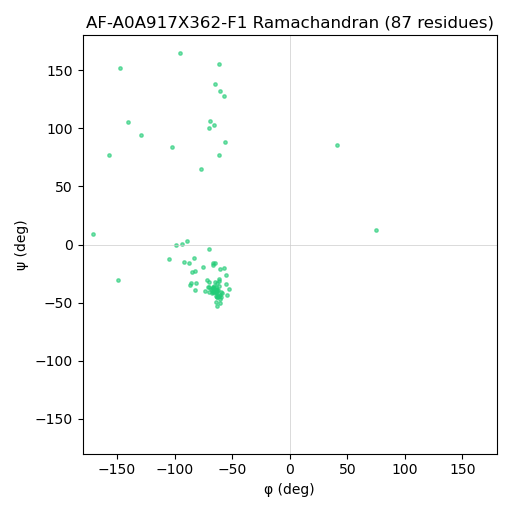LY A CA 1
ATOM 669 C C . GLY A 1 87 ? 21.700 15.992 -26.472 1.00 53.44 87 GLY A C 1
ATOM 670 O O . GLY A 1 87 ? 20.761 16.250 -27.213 1.00 53.44 87 GLY A O 1
ATOM 671 N N . VAL A 1 88 ? 22.243 16.904 -25.663 1.00 48.81 88 VAL A N 1
ATOM 672 C CA . VAL A 1 88 ? 21.968 18.340 -25.799 1.00 48.81 88 VAL A CA 1
ATOM 673 C C . VAL A 1 88 ? 23.315 19.054 -25.835 1.00 48.81 88 VAL A C 1
ATOM 675 O O . VAL A 1 88 ? 23.932 19.291 -24.797 1.00 48.81 88 VAL A O 1
ATOM 678 N N . GLN A 1 89 ? 23.791 19.295 -27.054 1.00 42.97 89 GLN A N 1
ATOM 679 C CA . GLN A 1 89 ? 24.658 20.422 -27.389 1.00 42.97 89 GLN A CA 1
ATOM 680 C C . GLN A 1 89 ? 23.799 21.447 -28.120 1.00 42.97 89 GLN A C 1
ATOM 682 O O . GLN A 1 89 ? 22.951 21.005 -28.930 1.00 42.97 89 GLN A O 1
#

Radius of gyration: 22.83 Å; Cα contacts (8 Å, |Δi|>4): 30; chains: 1; bounding box: 60×35×57 Å